Protein AF-A0A352XHI6-F1 (afdb_monomer_lite)

Secondary structure (DSSP, 8-state):
----HHHHHHHHH-S---SS-GGG-TTS-------HHHHHHHHHHHHHSHHHHHTTS-HHHHHHHHHHHHHTSS----TT--

pLDDT: mean 80.75, std 16.29, range [37.09, 96.56]

Foldseek 3Di:
DPPDLLVVLCVLQVDDQDPPQPLPDPPDDDPPDDDPVVVVVSVVVCVVCVCPSPVVGDPSSVVSSVCSVPPPPPDPPPPPPD

Structure (mmCIF, N/CA/C/O backbone):
data_AF-A0A352XHI6-F1
#
_entry.id   AF-A0A352XHI6-F1
#
loop_
_atom_site.group_PDB
_atom_site.id
_atom_site.type_symbol
_atom_site.label_atom_id
_atom_site.label_alt_id
_atom_site.label_comp_id
_atom_site.label_asym_id
_atom_site.label_entity_id
_atom_site.label_seq_id
_atom_site.pdbx_PDB_ins_code
_atom_site.Cartn_x
_atom_site.Cartn_y
_atom_site.Cartn_z
_atom_site.occupancy
_atom_site.B_iso_or_equiv
_atom_site.auth_seq_id
_atom_site.auth_comp_id
_atom_site.auth_asym_id
_atom_site.auth_atom_id
_atom_site.pdbx_PDB_model_num
ATOM 1 N N . MET A 1 1 ? 1.605 16.589 -6.966 1.00 49.25 1 MET A N 1
ATOM 2 C CA . MET A 1 1 ? 0.270 15.987 -6.736 1.00 49.25 1 MET A CA 1
ATOM 3 C C . MET A 1 1 ? -0.154 16.248 -5.294 1.00 49.25 1 MET A C 1
ATOM 5 O O . MET A 1 1 ? 0.725 16.372 -4.453 1.00 49.25 1 MET A O 1
ATOM 9 N N . ASN A 1 2 ? -1.455 16.336 -4.984 1.00 53.53 2 ASN A N 1
ATOM 10 C CA . ASN A 1 2 ? -1.903 16.296 -3.585 1.00 53.53 2 ASN A CA 1
ATOM 11 C C . ASN A 1 2 ? -1.635 14.885 -3.037 1.00 53.53 2 ASN A C 1
ATOM 13 O O . ASN A 1 2 ? -2.284 13.922 -3.448 1.00 53.53 2 ASN A O 1
ATOM 17 N N . THR A 1 3 ? -0.656 14.770 -2.143 1.00 68.19 3 THR A N 1
ATOM 18 C CA . THR A 1 3 ? -0.229 13.542 -1.461 1.00 68.19 3 THR A CA 1
ATOM 19 C C . THR A 1 3 ? -1.245 13.166 -0.388 1.00 68.19 3 THR A C 1
ATOM 21 O O . THR A 1 3 ? -1.037 13.393 0.798 1.00 68.19 3 THR A O 1
ATOM 24 N N . THR A 1 4 ? -2.402 12.659 -0.809 1.00 87.38 4 THR A N 1
ATOM 25 C CA . THR A 1 4 ? -3.397 12.082 0.099 1.00 87.38 4 THR A CA 1
ATOM 26 C C . THR A 1 4 ? -3.139 10.589 0.274 1.00 87.38 4 THR A C 1
ATOM 28 O O . THR A 1 4 ? -2.567 9.939 -0.601 1.00 87.38 4 THR A O 1
ATOM 31 N N . LEU A 1 5 ? -3.612 10.034 1.393 1.00 88.00 5 LEU A N 1
ATOM 32 C CA . LEU A 1 5 ? -3.571 8.593 1.648 1.00 88.00 5 LEU A CA 1
ATOM 33 C C . LEU A 1 5 ? -4.233 7.800 0.510 1.00 88.00 5 LEU A C 1
ATOM 35 O O . LEU A 1 5 ? -3.685 6.800 0.069 1.00 88.00 5 LEU A O 1
ATOM 39 N N . GLU A 1 6 ? -5.382 8.264 0.016 1.00 89.75 6 GLU A N 1
ATOM 40 C CA . GLU A 1 6 ? -6.126 7.591 -1.055 1.00 89.75 6 GLU A CA 1
ATOM 41 C C . GLU A 1 6 ? -5.333 7.534 -2.364 1.00 89.75 6 GLU A C 1
ATOM 43 O O . GLU A 1 6 ? -5.240 6.474 -2.976 1.00 89.75 6 GLU A O 1
ATOM 48 N N . ASN A 1 7 ? -4.717 8.646 -2.774 1.00 89.00 7 ASN A N 1
ATOM 49 C CA . ASN A 1 7 ? -3.916 8.668 -3.996 1.00 89.00 7 ASN A CA 1
ATOM 50 C C . ASN A 1 7 ? -2.681 7.769 -3.869 1.00 89.00 7 ASN A C 1
ATOM 52 O O . ASN A 1 7 ? -2.312 7.098 -4.826 1.00 89.00 7 ASN A O 1
ATOM 56 N N . TRP A 1 8 ? -2.083 7.722 -2.677 1.00 89.62 8 TRP A N 1
ATOM 57 C CA . TRP A 1 8 ? -0.955 6.842 -2.394 1.00 89.62 8 TRP A CA 1
ATOM 58 C C . TRP A 1 8 ? -1.344 5.355 -2.436 1.00 89.62 8 TRP A C 1
ATOM 60 O O . TRP A 1 8 ? -0.625 4.550 -3.018 1.00 89.62 8 TRP A O 1
ATOM 70 N N . ILE A 1 9 ? -2.507 4.988 -1.883 1.00 91.88 9 ILE A N 1
ATOM 71 C CA . ILE A 1 9 ? -3.048 3.620 -1.967 1.00 91.88 9 ILE A CA 1
ATOM 72 C C . ILE A 1 9 ? -3.302 3.235 -3.426 1.00 91.88 9 ILE A C 1
ATOM 74 O O . ILE A 1 9 ? -2.879 2.163 -3.853 1.00 91.88 9 ILE A O 1
ATOM 78 N N . LYS A 1 10 ? -3.966 4.107 -4.194 1.00 91.88 10 LYS A N 1
ATOM 79 C CA . LYS A 1 10 ? -4.244 3.859 -5.614 1.00 91.88 10 LYS A CA 1
ATOM 80 C C . LYS A 1 10 ? -2.960 3.662 -6.399 1.00 91.88 10 LYS A C 1
ATOM 82 O O . LYS A 1 10 ? -2.852 2.681 -7.117 1.00 91.88 10 LYS A O 1
ATOM 87 N N . TYR A 1 11 ? -1.962 4.511 -6.184 1.00 90.38 11 TYR A N 1
ATOM 88 C CA . TYR A 1 11 ? -0.663 4.310 -6.806 1.00 90.38 11 TYR A CA 1
ATOM 89 C C . TYR A 1 11 ? -0.038 2.959 -6.437 1.00 90.38 11 TYR A C 1
ATOM 91 O O . TYR A 1 11 ? 0.534 2.313 -7.282 1.00 90.38 11 TYR A O 1
ATOM 99 N N . ILE A 1 12 ? -0.150 2.457 -5.209 1.00 90.81 12 ILE A N 1
ATOM 100 C CA . ILE A 1 12 ? 0.498 1.173 -4.883 1.00 90.81 12 ILE A CA 1
ATOM 101 C C . ILE A 1 12 ? -0.272 -0.035 -5.431 1.00 90.81 12 ILE A C 1
ATOM 103 O O . ILE A 1 12 ? 0.334 -1.037 -5.808 1.00 90.81 12 ILE A O 1
ATOM 107 N N . PHE A 1 13 ? -1.605 0.008 -5.429 1.00 93.44 13 PHE A N 1
ATOM 108 C CA . PHE A 1 13 ? -2.425 -1.192 -5.637 1.00 93.44 13 PHE A CA 1
ATOM 109 C C . PHE A 1 13 ? -3.280 -1.165 -6.914 1.00 93.44 13 PHE A C 1
ATOM 111 O O . PHE A 1 13 ? -3.742 -2.216 -7.358 1.00 93.44 13 PHE A O 1
ATOM 118 N N . GLU A 1 14 ? -3.481 -0.009 -7.548 1.00 93.25 14 GLU A N 1
ATOM 119 C CA . GLU A 1 14 ? -4.348 0.167 -8.726 1.00 93.25 14 GLU A CA 1
ATOM 120 C C . GLU A 1 14 ? -3.586 0.040 -10.057 1.00 93.25 14 GLU A C 1
ATOM 122 O O . GLU A 1 14 ? -3.900 0.696 -11.047 1.00 93.25 14 GLU A O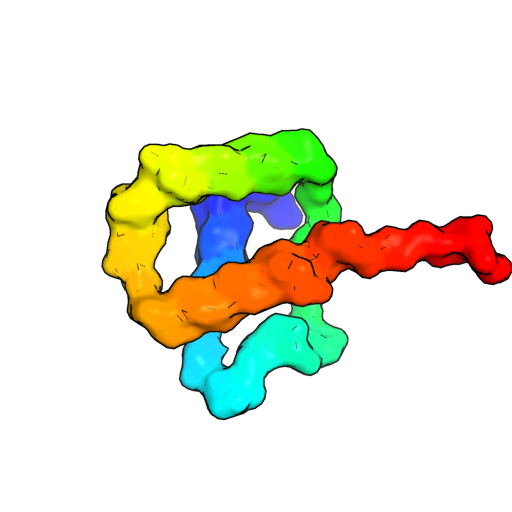 1
ATOM 127 N N . HIS A 1 15 ? -2.600 -0.857 -10.108 1.00 91.06 15 HIS A N 1
ATOM 128 C CA . HIS A 1 15 ? -1.909 -1.206 -11.348 1.00 91.06 15 HIS A CA 1
ATOM 129 C C . HIS A 1 15 ? -2.512 -2.457 -12.008 1.00 91.06 15 HIS A C 1
ATOM 131 O O . HIS A 1 15 ? -2.951 -3.385 -11.313 1.00 91.06 15 HIS A O 1
ATOM 137 N N . PRO A 1 16 ? -2.496 -2.542 -13.352 1.00 91.38 16 PRO A N 1
ATOM 138 C CA . PRO A 1 16 ? -2.766 -3.786 -14.060 1.00 91.38 16 PRO A CA 1
ATOM 139 C C . PRO A 1 16 ? -1.785 -4.891 -13.646 1.00 91.38 16 PRO A C 1
ATOM 141 O O . PRO A 1 16 ? -0.569 -4.697 -13.631 1.00 91.38 16 PRO A O 1
ATOM 144 N N . VAL A 1 17 ? -2.307 -6.082 -13.352 1.00 90.81 17 VAL A N 1
ATOM 145 C CA . VAL A 1 17 ? -1.484 -7.241 -12.987 1.00 90.81 17 VAL A CA 1
ATOM 146 C C . VAL A 1 17 ? -0.949 -7.903 -14.252 1.00 90.81 17 VAL A C 1
ATOM 148 O O . VAL A 1 17 ? -1.675 -8.601 -14.960 1.00 90.81 17 VAL A O 1
ATOM 151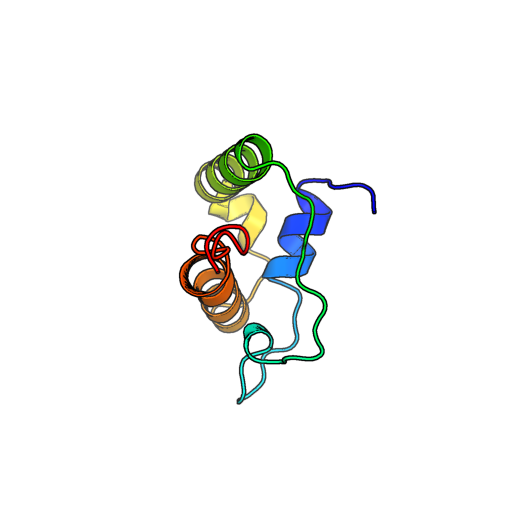 N N . ASN A 1 18 ? 0.345 -7.724 -14.500 1.00 87.56 18 ASN A N 1
ATOM 152 C CA . ASN A 1 18 ? 1.056 -8.324 -15.627 1.00 87.56 18 ASN A CA 1
ATOM 153 C C . ASN A 1 18 ? 2.047 -9.407 -15.170 1.00 87.56 18 ASN A C 1
ATOM 155 O O . ASN A 1 18 ? 2.403 -9.499 -13.993 1.00 87.56 18 ASN A O 1
ATOM 159 N N . LYS A 1 19 ? 2.516 -10.232 -16.123 1.00 85.81 19 LYS A N 1
ATOM 160 C CA . LYS A 1 19 ? 3.542 -11.268 -15.876 1.00 85.81 19 LYS A CA 1
ATOM 161 C C . LYS A 1 19 ? 4.864 -10.664 -15.395 1.00 85.81 19 LYS A C 1
ATOM 163 O O . LYS A 1 19 ? 5.540 -11.271 -14.570 1.00 85.81 19 LYS A O 1
ATOM 168 N N . ILE A 1 20 ? 5.225 -9.502 -15.935 1.00 87.06 20 ILE A N 1
ATOM 169 C CA . ILE A 1 20 ? 6.296 -8.659 -15.407 1.00 87.06 20 ILE A CA 1
ATOM 170 C C . ILE A 1 20 ? 5.609 -7.678 -14.453 1.00 87.06 20 ILE A C 1
ATOM 172 O O . ILE A 1 20 ? 4.742 -6.934 -14.915 1.00 87.06 20 ILE A O 1
ATOM 176 N N . PRO A 1 21 ? 5.903 -7.718 -13.143 1.00 87.88 21 PRO A N 1
ATOM 177 C CA . PRO A 1 21 ? 5.294 -6.788 -12.203 1.00 87.88 21 PRO A CA 1
ATOM 178 C C . PRO A 1 21 ? 5.627 -5.333 -12.540 1.00 87.88 21 PRO A C 1
ATOM 180 O O . PRO A 1 21 ? 6.763 -5.037 -12.906 1.00 87.88 21 PRO A O 1
ATOM 183 N N . TRP A 1 22 ? 4.648 -4.442 -12.378 1.00 86.69 22 TRP A N 1
ATOM 184 C CA . TRP A 1 22 ? 4.754 -3.023 -12.747 1.00 86.69 22 TRP A CA 1
ATOM 185 C C . TRP A 1 22 ? 5.909 -2.304 -12.039 1.00 86.69 22 TRP A C 1
ATOM 187 O O . TRP A 1 22 ? 6.560 -1.453 -12.622 1.00 86.69 22 TRP A O 1
ATOM 197 N N . TYR A 1 23 ? 6.238 -2.705 -10.812 1.00 82.56 23 TYR A N 1
ATOM 198 C CA . TYR A 1 23 ? 7.304 -2.087 -10.021 1.00 82.56 23 TYR A CA 1
ATOM 199 C C . TYR A 1 23 ? 8.731 -2.408 -10.500 1.00 82.56 23 TYR A C 1
ATOM 201 O O . TYR A 1 23 ? 9.696 -1.938 -9.893 1.00 82.56 23 TYR A O 1
ATOM 209 N N . TRP A 1 24 ? 8.878 -3.244 -11.532 1.00 84.19 24 TRP A N 1
ATOM 210 C CA . TRP A 1 24 ? 10.142 -3.453 -12.246 1.00 84.19 24 TRP A CA 1
ATOM 211 C C . TRP A 1 24 ? 10.273 -2.585 -13.494 1.00 84.19 24 TRP A C 1
ATOM 213 O O . TRP A 1 24 ? 11.319 -2.630 -14.144 1.00 84.19 24 TRP A O 1
ATOM 223 N N . ASP A 1 25 ? 9.223 -1.855 -13.861 1.00 79.50 25 ASP A N 1
ATOM 224 C CA . ASP A 1 25 ? 9.276 -0.939 -14.984 1.00 79.50 25 ASP A CA 1
ATOM 225 C C . ASP A 1 25 ? 10.160 0.260 -14.617 1.00 79.50 25 ASP A C 1
ATOM 227 O O . ASP A 1 25 ? 9.929 0.944 -13.621 1.00 79.50 25 ASP A O 1
ATOM 231 N N . ILE A 1 26 ? 11.226 0.457 -15.392 1.00 65.75 26 ILE A N 1
ATOM 232 C CA . ILE A 1 26 ? 12.215 1.520 -15.176 1.00 65.75 26 ILE A CA 1
ATOM 233 C C . ILE A 1 26 ? 11.707 2.886 -15.645 1.00 65.75 26 ILE A C 1
ATOM 235 O O . ILE A 1 26 ? 12.290 3.899 -15.265 1.00 65.75 26 ILE A O 1
ATOM 239 N N . ASP A 1 27 ? 10.654 2.891 -16.466 1.00 71.19 27 ASP A N 1
ATOM 240 C CA . ASP A 1 27 ? 10.011 4.093 -16.990 1.00 71.19 27 ASP A CA 1
ATOM 241 C C . ASP A 1 27 ? 8.800 4.512 -16.133 1.00 71.19 27 ASP A C 1
ATOM 243 O O . ASP A 1 27 ? 8.224 5.577 -16.358 1.00 71.19 27 ASP A O 1
ATOM 247 N N . GLU A 1 28 ? 8.406 3.699 -15.143 1.00 68.25 28 GLU A N 1
ATOM 248 C CA . GLU A 1 28 ? 7.353 4.057 -14.194 1.00 68.25 28 GLU A CA 1
ATOM 249 C C . GLU A 1 28 ? 7.912 5.046 -13.166 1.00 68.25 28 GLU A C 1
ATOM 251 O O . GLU A 1 28 ? 8.795 4.717 -12.365 1.00 68.25 28 GLU A O 1
ATOM 256 N N . ASP A 1 29 ? 7.375 6.267 -13.171 1.00 66.19 29 ASP A N 1
ATOM 257 C CA . ASP A 1 29 ? 7.707 7.270 -12.168 1.00 66.19 29 ASP A CA 1
ATOM 258 C C . ASP A 1 29 ? 7.378 6.707 -10.775 1.00 66.19 29 ASP A C 1
ATOM 260 O O . ASP A 1 29 ? 6.221 6.456 -10.417 1.00 66.19 29 ASP A O 1
ATOM 264 N N . GLY A 1 30 ? 8.419 6.496 -9.966 1.00 67.25 30 GLY A N 1
ATOM 265 C CA . GLY A 1 30 ? 8.265 6.195 -8.549 1.00 67.25 30 GLY A CA 1
ATOM 266 C C . GLY A 1 30 ? 7.389 7.257 -7.879 1.00 67.25 30 GLY A C 1
ATOM 267 O O . GLY A 1 30 ? 7.451 8.433 -8.244 1.00 67.25 30 GLY A O 1
ATOM 268 N N . TRP A 1 31 ? 6.607 6.885 -6.861 1.00 70.75 31 TRP A N 1
ATOM 269 C CA . TRP A 1 31 ? 5.938 7.866 -6.001 1.00 70.75 31 TRP A CA 1
ATOM 270 C C . TRP A 1 31 ? 6.978 8.576 -5.124 1.00 70.75 31 TRP A C 1
ATOM 272 O O . TRP A 1 31 ? 7.108 8.332 -3.923 1.00 70.75 31 TRP A O 1
ATOM 282 N N . GLU A 1 32 ? 7.795 9.415 -5.752 1.00 69.12 32 GLU A N 1
ATOM 283 C CA . GLU A 1 32 ? 8.820 10.202 -5.092 1.00 69.12 32 GLU A CA 1
ATOM 284 C C . GLU A 1 32 ? 8.173 11.417 -4.397 1.00 69.12 32 GLU A C 1
ATOM 286 O O . GLU A 1 32 ? 7.129 11.922 -4.809 1.00 69.12 32 GLU A O 1
ATOM 291 N N . ASP A 1 33 ? 8.788 11.854 -3.294 1.00 69.31 33 ASP A N 1
ATOM 292 C CA . ASP A 1 33 ? 8.446 13.048 -2.497 1.00 69.31 33 ASP A CA 1
ATOM 293 C C . ASP A 1 33 ? 7.409 12.922 -1.358 1.00 69.31 33 ASP A C 1
ATOM 295 O O . ASP A 1 33 ? 6.899 13.935 -0.868 1.00 69.31 33 ASP A O 1
ATOM 299 N N . ILE A 1 34 ? 7.153 11.722 -0.814 1.00 76.69 34 ILE A N 1
ATOM 300 C CA . ILE A 1 34 ? 6.507 11.616 0.512 1.00 76.69 34 ILE A CA 1
ATOM 301 C C . ILE A 1 34 ? 7.560 11.683 1.637 1.00 76.69 34 ILE A C 1
ATOM 303 O O . ILE A 1 34 ? 8.486 10.870 1.665 1.00 76.69 34 ILE A O 1
ATOM 307 N N . PRO A 1 35 ? 7.410 12.582 2.635 1.00 84.94 35 PRO A N 1
ATOM 308 C CA . PRO A 1 35 ? 8.268 12.579 3.817 1.00 84.94 35 PRO A CA 1
ATOM 309 C C . PRO A 1 35 ? 8.192 11.238 4.570 1.00 84.94 35 PRO A C 1
ATOM 311 O O . PRO A 1 35 ? 7.082 10.767 4.823 1.00 84.94 35 PRO A O 1
ATOM 314 N N . PRO A 1 36 ? 9.305 10.667 5.070 1.00 83.81 36 PRO A N 1
ATOM 315 C CA . PRO A 1 36 ? 9.301 9.347 5.719 1.00 83.81 36 PRO A CA 1
ATOM 316 C C . PRO A 1 36 ? 8.263 9.186 6.840 1.00 83.81 36 PRO A C 1
ATOM 318 O O . PRO A 1 36 ? 7.624 8.144 6.974 1.00 83.81 36 PRO A O 1
ATOM 321 N N . LYS A 1 37 ? 8.035 10.248 7.625 1.00 86.38 37 LYS A N 1
ATOM 322 C CA . LYS A 1 37 ? 7.009 10.278 8.680 1.00 86.38 37 LYS A CA 1
ATOM 323 C C . LYS A 1 37 ? 5.594 10.058 8.130 1.00 86.38 37 LYS A C 1
ATOM 325 O O . LYS A 1 37 ? 4.780 9.413 8.783 1.00 86.38 37 LYS A O 1
ATOM 330 N N . VAL A 1 38 ? 5.302 10.608 6.956 1.00 87.62 38 VAL A N 1
ATOM 331 C CA . VAL A 1 38 ? 4.008 10.462 6.283 1.00 87.62 38 VAL A CA 1
ATOM 332 C C . VAL A 1 38 ? 3.871 9.045 5.726 1.00 87.62 38 VAL A C 1
ATOM 334 O O . VAL A 1 38 ? 2.835 8.428 5.947 1.00 87.62 38 VAL A O 1
ATOM 337 N N . THR A 1 39 ? 4.928 8.479 5.133 1.00 85.81 39 THR A N 1
ATOM 338 C CA . THR A 1 39 ? 4.946 7.077 4.675 1.00 85.81 39 THR A CA 1
ATOM 339 C C . THR A 1 39 ? 4.620 6.107 5.812 1.00 85.81 39 THR A C 1
ATOM 341 O O . THR A 1 39 ? 3.743 5.257 5.676 1.00 85.81 39 THR A O 1
ATOM 344 N N . VAL A 1 40 ? 5.259 6.268 6.978 1.00 88.56 40 VAL A N 1
ATOM 345 C CA . VAL A 1 40 ? 4.984 5.431 8.162 1.00 88.56 40 VAL A CA 1
ATOM 346 C C . VAL A 1 40 ? 3.548 5.612 8.661 1.00 88.56 40 VAL A C 1
ATOM 348 O O . VAL A 1 40 ? 2.898 4.631 9.026 1.00 88.56 40 VAL A O 1
ATOM 351 N N . ALA A 1 41 ? 3.027 6.843 8.657 1.00 91.88 41 ALA A N 1
ATOM 352 C CA . ALA A 1 41 ? 1.645 7.110 9.050 1.00 91.88 41 ALA A CA 1
ATOM 353 C C . ALA A 1 41 ? 0.642 6.428 8.104 1.00 91.88 41 ALA A C 1
ATOM 355 O O . ALA A 1 41 ? -0.350 5.863 8.564 1.00 91.88 41 ALA A O 1
ATOM 356 N N . TYR A 1 42 ? 0.912 6.436 6.797 1.00 91.31 42 TYR A N 1
ATOM 357 C CA . TYR A 1 42 ? 0.057 5.795 5.798 1.00 91.31 42 TYR A CA 1
ATOM 358 C C . TYR A 1 42 ? 0.094 4.277 5.907 1.00 91.31 42 TYR A C 1
ATOM 360 O O . TYR A 1 42 ? -0.965 3.660 5.970 1.00 91.31 42 TYR A O 1
ATOM 368 N N . LEU A 1 43 ? 1.281 3.682 6.044 1.00 90.62 43 LEU A N 1
ATOM 369 C CA . LEU A 1 43 ? 1.418 2.244 6.286 1.00 90.62 43 LEU A CA 1
ATOM 370 C C . LEU A 1 43 ? 0.681 1.811 7.550 1.00 90.62 43 LEU A C 1
ATOM 372 O O . LEU A 1 43 ? -0.105 0.869 7.507 1.00 90.62 43 LEU A O 1
ATOM 376 N N . THR A 1 44 ? 0.879 2.535 8.655 1.00 93.31 44 THR A N 1
ATOM 377 C CA . THR A 1 44 ? 0.172 2.261 9.915 1.00 93.31 44 THR A CA 1
ATOM 378 C C . THR A 1 44 ? -1.338 2.247 9.702 1.00 93.31 44 THR A C 1
ATOM 380 O O . THR A 1 44 ? -2.017 1.338 10.171 1.00 93.31 44 THR A O 1
ATOM 383 N N . LYS A 1 45 ? -1.865 3.229 8.964 1.00 92.56 45 LYS A N 1
ATOM 384 C CA . LYS A 1 45 ? -3.299 3.325 8.705 1.00 92.56 45 LYS A CA 1
ATOM 385 C C . LYS A 1 45 ? -3.816 2.206 7.796 1.00 92.56 45 LYS A C 1
ATOM 387 O O . LYS A 1 45 ? -4.847 1.627 8.118 1.00 92.56 45 LYS A O 1
ATOM 392 N N . ILE A 1 46 ? -3.099 1.854 6.724 1.00 92.81 46 ILE A N 1
ATOM 393 C CA . ILE A 1 46 ? -3.478 0.726 5.856 1.00 92.81 46 ILE A CA 1
ATOM 394 C C . ILE A 1 46 ? -3.551 -0.573 6.656 1.00 92.81 46 ILE A C 1
ATOM 396 O O . ILE A 1 46 ? -4.517 -1.311 6.516 1.00 92.81 46 ILE A O 1
ATOM 400 N N . PHE A 1 47 ? -2.561 -0.862 7.502 1.00 91.00 47 PHE A N 1
ATOM 401 C CA . PHE A 1 47 ? -2.558 -2.112 8.264 1.00 91.00 47 PHE A CA 1
ATOM 402 C C . PHE A 1 47 ? -3.571 -2.121 9.416 1.00 91.00 47 PHE A C 1
ATOM 404 O O . PHE A 1 47 ? -4.077 -3.187 9.756 1.00 91.00 47 PHE A O 1
ATOM 411 N N . ALA A 1 48 ? -3.899 -0.962 9.994 1.00 95.19 48 ALA A N 1
ATOM 412 C CA . ALA A 1 48 ? -4.933 -0.848 11.023 1.00 95.19 48 ALA A CA 1
ATOM 413 C C . ALA A 1 48 ? -6.364 -0.971 10.465 1.00 95.19 48 ALA A C 1
ATOM 415 O O . ALA A 1 48 ? -7.250 -1.450 11.167 1.00 95.19 48 ALA A O 1
ATOM 416 N N . GLU A 1 49 ? -6.594 -0.545 9.220 1.00 93.62 49 GLU A N 1
ATOM 417 C CA . GLU A 1 49 ? -7.912 -0.510 8.566 1.00 93.62 49 GLU A CA 1
ATOM 418 C C . GLU A 1 49 ? -7.946 -1.390 7.298 1.00 93.62 49 GLU A C 1
ATOM 420 O O . GLU A 1 49 ? -8.672 -1.098 6.346 1.00 93.62 49 GLU A O 1
ATOM 425 N N . SER A 1 50 ? -7.147 -2.462 7.271 1.00 89.94 50 SER A N 1
ATOM 426 C CA . SER A 1 50 ? -6.845 -3.236 6.057 1.00 89.94 50 SER A CA 1
ATOM 427 C C . SER A 1 50 ? -8.083 -3.779 5.355 1.00 89.94 50 SER A C 1
ATOM 429 O O . SER A 1 50 ? -8.178 -3.676 4.137 1.00 89.94 50 SER A O 1
ATOM 431 N N . GLU A 1 51 ? -9.063 -4.277 6.107 1.00 90.50 51 GLU A N 1
ATOM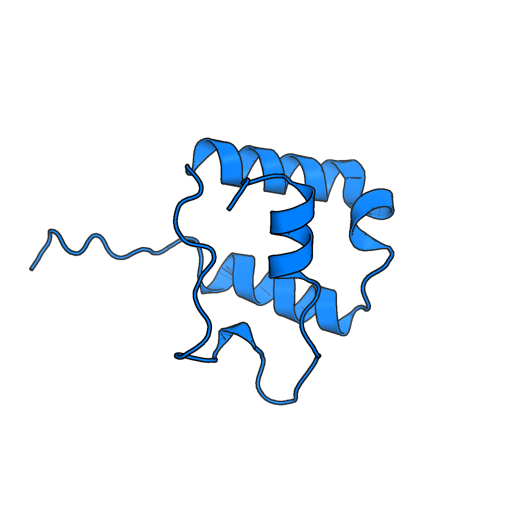 432 C CA . GLU A 1 51 ? -10.334 -4.758 5.558 1.00 90.50 51 GLU A CA 1
ATOM 433 C C . GLU A 1 51 ? -11.064 -3.658 4.776 1.00 90.50 51 GLU A C 1
ATOM 435 O O . GLU A 1 51 ? -11.496 -3.876 3.652 1.00 90.50 51 GLU A O 1
ATOM 440 N N . ASN A 1 52 ? -11.131 -2.439 5.309 1.00 88.56 52 ASN A N 1
ATOM 441 C CA . ASN A 1 52 ? -11.852 -1.350 4.652 1.00 88.56 52 ASN A CA 1
ATOM 442 C C . ASN A 1 52 ? -11.097 -0.796 3.444 1.00 88.56 52 ASN A C 1
ATOM 444 O O . ASN A 1 52 ? -11.717 -0.419 2.449 1.00 88.56 52 ASN A O 1
ATOM 448 N N . VAL A 1 53 ? -9.770 -0.720 3.555 1.00 89.81 53 VAL A N 1
ATOM 449 C CA . VAL A 1 53 ? -8.906 -0.034 2.592 1.00 89.81 53 VAL A CA 1
ATOM 450 C C . VAL A 1 53 ? -8.495 -0.938 1.433 1.00 89.81 53 VAL A C 1
ATOM 452 O O . VAL A 1 53 ? -8.335 -0.455 0.315 1.00 89.81 53 VAL A O 1
ATOM 455 N N . LEU A 1 54 ? -8.310 -2.236 1.686 1.00 92.75 54 LEU A N 1
ATOM 456 C CA . LEU A 1 54 ? -7.719 -3.161 0.720 1.00 92.75 54 LEU A CA 1
ATOM 457 C C . LEU A 1 54 ? -8.721 -4.127 0.076 1.00 92.75 54 LEU A C 1
ATOM 459 O O . LEU A 1 54 ? -8.380 -4.739 -0.931 1.00 92.75 54 LEU A O 1
ATOM 463 N N . GLN A 1 55 ? -9.951 -4.237 0.595 1.00 93.88 55 GLN A N 1
ATOM 464 C CA . GLN A 1 55 ? -10.977 -5.175 0.095 1.00 93.88 55 GLN A CA 1
ATOM 465 C C . GLN A 1 55 ? -11.295 -5.057 -1.400 1.00 93.88 55 GLN A C 1
ATOM 467 O O . GLN A 1 55 ? -11.765 -6.017 -2.005 1.00 93.88 55 GLN A O 1
ATOM 472 N N . SER A 1 56 ? -11.092 -3.881 -1.999 1.00 93.62 56 SER A N 1
ATOM 473 C CA . SER A 1 56 ? -11.383 -3.641 -3.414 1.00 93.62 56 SER A CA 1
ATOM 474 C C . SER A 1 56 ? -10.302 -4.166 -4.358 1.00 93.62 56 SER A C 1
ATOM 476 O O . SER A 1 56 ? -10.524 -4.190 -5.567 1.00 93.62 56 SER A O 1
ATOM 478 N N . TYR A 1 57 ? -9.137 -4.556 -3.836 1.00 96.19 57 TYR A N 1
ATOM 479 C CA . TYR A 1 57 ? -8.015 -5.040 -4.633 1.00 96.19 57 TYR A CA 1
ATOM 480 C C . TYR A 1 57 ? -7.966 -6.565 -4.636 1.00 96.19 57 TYR A C 1
ATOM 482 O O . TYR A 1 57 ? -8.213 -7.226 -3.632 1.00 96.19 57 TYR A O 1
ATOM 490 N N . SER A 1 58 ? -7.609 -7.130 -5.785 1.00 96.56 58 SER A N 1
ATOM 491 C CA . SER A 1 58 ? -7.376 -8.570 -5.907 1.00 96.56 58 SER A CA 1
ATOM 492 C C . SER A 1 58 ? -6.097 -9.004 -5.185 1.00 96.56 58 SER A C 1
ATOM 494 O O . SER A 1 58 ? -5.141 -8.234 -5.087 1.00 96.56 58 SER A O 1
ATOM 496 N N . ASP A 1 59 ? -6.017 -10.278 -4.790 1.00 96.31 59 ASP A N 1
ATOM 497 C CA . ASP A 1 59 ? -4.808 -10.867 -4.189 1.00 96.31 59 ASP A CA 1
ATOM 498 C C . ASP A 1 59 ? -3.546 -10.618 -5.028 1.00 96.31 59 ASP A C 1
ATOM 500 O O . ASP A 1 59 ? -2.460 -10.399 -4.494 1.00 96.31 59 ASP A O 1
ATOM 504 N N . ALA A 1 60 ? -3.676 -10.614 -6.357 1.00 95.69 60 ALA A N 1
ATOM 505 C CA . ALA A 1 60 ? -2.555 -10.376 -7.255 1.00 95.69 60 ALA A CA 1
ATOM 506 C C . ALA A 1 60 ? -2.094 -8.906 -7.255 1.00 95.69 60 ALA A C 1
ATOM 508 O O . ALA A 1 60 ? -0.887 -8.653 -7.283 1.00 95.69 60 ALA A O 1
ATOM 509 N N . GLN A 1 61 ? -3.028 -7.952 -7.172 1.00 95.75 61 GLN A N 1
ATOM 510 C CA . GLN A 1 61 ? -2.712 -6.530 -6.983 1.00 95.75 61 GLN A CA 1
ATOM 511 C C . GLN A 1 61 ? -2.058 -6.294 -5.622 1.00 95.75 61 GLN A C 1
ATOM 513 O O . GLN A 1 61 ? -1.019 -5.641 -5.548 1.00 95.75 61 GLN A O 1
ATOM 518 N N . LEU A 1 62 ? -2.612 -6.889 -4.560 1.00 95.00 62 LEU A N 1
ATOM 519 C CA . LEU A 1 62 ? -2.052 -6.820 -3.212 1.00 95.00 62 LEU A CA 1
ATOM 520 C C . LEU A 1 62 ? -0.629 -7.374 -3.173 1.00 95.00 62 LEU A C 1
ATOM 522 O O . LEU A 1 62 ? 0.273 -6.710 -2.672 1.00 95.00 62 LEU A O 1
ATOM 526 N N . ASN A 1 63 ? -0.398 -8.549 -3.762 1.00 94.19 63 ASN A N 1
ATOM 527 C CA . ASN A 1 63 ? 0.928 -9.151 -3.831 1.00 94.19 63 ASN A CA 1
ATOM 528 C C . ASN A 1 63 ? 1.942 -8.222 -4.522 1.00 94.19 63 ASN A C 1
ATOM 530 O O . ASN A 1 63 ? 3.014 -7.988 -3.971 1.00 94.19 63 ASN A O 1
ATOM 534 N N . GLN A 1 64 ? 1.616 -7.657 -5.691 1.00 92.69 64 GLN A N 1
ATOM 535 C CA . GLN A 1 64 ? 2.545 -6.755 -6.385 1.00 92.69 64 GLN A CA 1
ATOM 536 C C . GLN A 1 64 ? 2.769 -5.437 -5.623 1.00 92.69 64 GLN A C 1
ATOM 538 O O . GLN A 1 64 ? 3.912 -4.998 -5.506 1.00 92.69 64 GLN A O 1
ATOM 543 N N . GLY A 1 65 ? 1.721 -4.847 -5.042 1.00 91.94 65 GLY A N 1
ATOM 544 C CA . GLY A 1 65 ? 1.830 -3.631 -4.231 1.00 91.94 65 GLY A CA 1
ATOM 545 C C . GLY A 1 65 ? 2.661 -3.821 -2.960 1.00 91.94 65 GLY A C 1
ATOM 546 O O . GLY A 1 65 ? 3.503 -2.987 -2.627 1.00 91.94 65 GLY A O 1
ATOM 547 N N . PHE A 1 66 ? 2.507 -4.954 -2.269 1.00 91.81 66 PHE A N 1
ATOM 548 C CA . PHE A 1 66 ? 3.347 -5.273 -1.112 1.00 91.81 66 PHE A CA 1
ATOM 549 C C . PHE A 1 66 ? 4.802 -5.521 -1.501 1.00 91.81 66 PHE A C 1
ATOM 551 O O . PHE A 1 66 ? 5.699 -5.081 -0.780 1.00 91.81 66 PHE A O 1
ATOM 558 N N . TRP A 1 67 ? 5.051 -6.161 -2.647 1.00 90.19 67 TRP A N 1
ATOM 559 C CA . TRP A 1 67 ? 6.408 -6.276 -3.172 1.00 90.19 67 TRP A CA 1
ATOM 560 C C . TRP A 1 67 ? 7.025 -4.904 -3.425 1.00 90.19 67 TRP A C 1
ATOM 562 O O . TRP A 1 67 ? 8.110 -4.665 -2.910 1.00 90.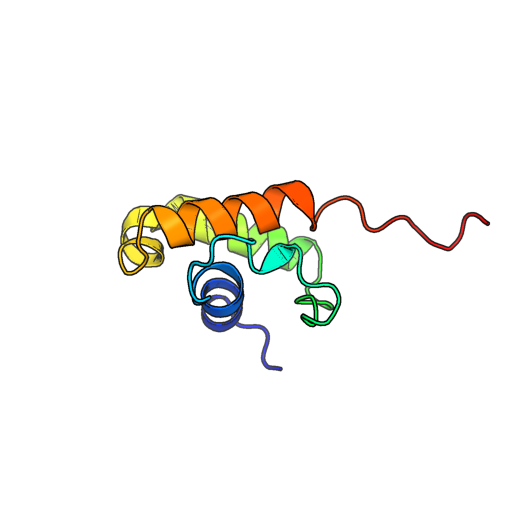19 67 TRP A O 1
ATOM 572 N N . TYR A 1 68 ? 6.320 -3.982 -4.085 1.00 87.12 68 TYR A N 1
ATOM 573 C CA . TYR A 1 68 ? 6.791 -2.606 -4.285 1.00 87.12 68 TYR A CA 1
ATOM 574 C C . TYR A 1 68 ? 7.156 -1.894 -2.969 1.00 87.12 68 TYR A C 1
ATOM 576 O O . TYR A 1 68 ? 8.205 -1.247 -2.862 1.00 87.12 68 TYR A O 1
ATOM 584 N N . LEU A 1 69 ? 6.313 -2.028 -1.941 1.00 85.56 69 LE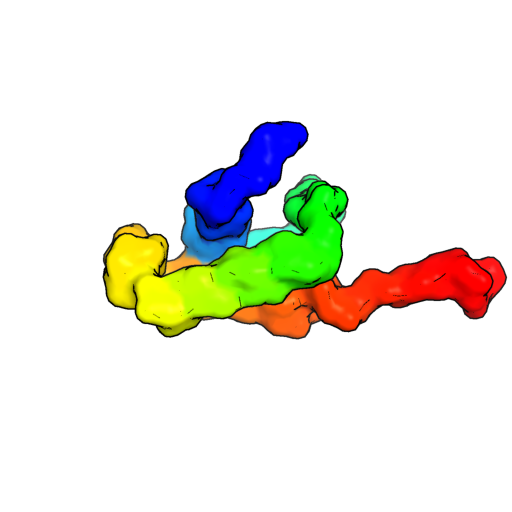U A N 1
ATOM 585 C CA . LEU A 1 69 ? 6.550 -1.424 -0.627 1.00 85.56 69 LEU A CA 1
ATOM 586 C C . LEU A 1 69 ? 7.817 -1.961 0.054 1.00 85.56 69 LEU A C 1
ATOM 588 O O . LEU A 1 69 ? 8.523 -1.201 0.716 1.00 85.56 69 LEU A O 1
ATOM 592 N N . ILE A 1 70 ? 8.110 -3.254 -0.102 1.00 81.19 70 ILE A N 1
ATOM 593 C CA . ILE A 1 70 ? 9.234 -3.923 0.568 1.00 81.19 70 ILE A CA 1
ATOM 594 C C . ILE A 1 70 ? 10.524 -3.835 -0.261 1.00 81.19 70 ILE A C 1
ATOM 596 O O . ILE A 1 70 ? 11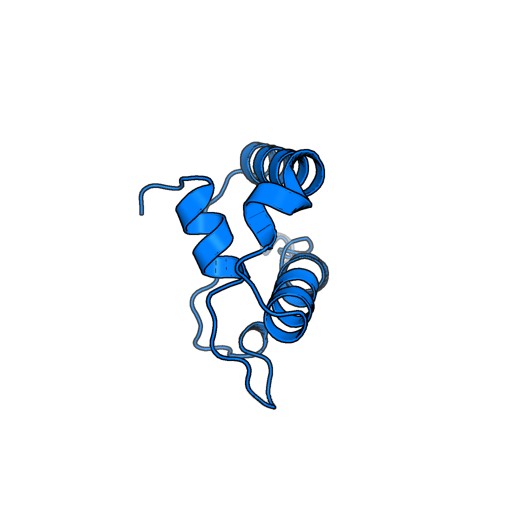.600 -3.682 0.313 1.00 81.19 70 ILE A O 1
ATOM 600 N N . SER A 1 71 ? 10.436 -3.928 -1.592 1.00 73.62 71 SER A N 1
ATOM 601 C CA . SER A 1 71 ? 11.595 -4.010 -2.487 1.00 73.62 71 SER A CA 1
ATOM 602 C C . SER A 1 71 ? 12.172 -2.650 -2.868 1.00 73.62 71 SER A C 1
ATOM 604 O O . SER A 1 71 ? 13.389 -2.531 -2.962 1.00 73.62 71 SER A O 1
ATOM 606 N N . ASN A 1 72 ? 11.327 -1.632 -3.081 1.00 62.59 72 ASN A N 1
ATOM 607 C CA . ASN A 1 72 ? 11.751 -0.391 -3.743 1.00 62.59 72 ASN A CA 1
ATOM 608 C C . ASN A 1 72 ? 11.861 0.821 -2.799 1.00 62.59 72 ASN A C 1
ATOM 610 O O . ASN A 1 72 ? 12.534 1.789 -3.137 1.00 62.59 72 ASN A O 1
ATOM 614 N N . ASN A 1 73 ? 11.243 0.798 -1.610 1.00 54.84 73 ASN A N 1
ATOM 615 C CA . ASN A 1 73 ? 11.000 2.031 -0.840 1.00 54.84 73 ASN A CA 1
ATOM 616 C C . ASN A 1 73 ? 11.882 2.286 0.393 1.00 54.84 73 ASN A C 1
ATOM 618 O O . ASN A 1 73 ? 11.758 3.348 1.003 1.00 54.84 73 ASN A O 1
ATOM 622 N N . TYR A 1 74 ? 12.794 1.383 0.770 1.00 50.59 74 TYR A N 1
ATOM 623 C CA . TYR A 1 74 ? 13.600 1.574 1.994 1.00 50.59 74 TYR A CA 1
ATOM 624 C C . TYR A 1 74 ? 15.113 1.619 1.805 1.00 50.59 74 TYR A C 1
ATOM 626 O O . TYR A 1 74 ? 15.844 1.815 2.774 1.00 50.59 74 TYR A O 1
ATOM 634 N N . SER A 1 75 ? 15.590 1.549 0.566 1.00 48.78 75 SER A N 1
ATOM 635 C CA . SER A 1 75 ? 16.981 1.847 0.235 1.00 48.78 75 SER A CA 1
ATOM 636 C C . SER A 1 75 ? 17.050 2.882 -0.882 1.00 48.78 75 SER A C 1
ATOM 638 O O . SER A 1 75 ? 17.480 2.576 -1.992 1.00 48.78 75 SER A O 1
ATOM 640 N N . LYS A 1 76 ? 16.671 4.136 -0.600 1.00 50.03 76 LYS A N 1
ATOM 641 C CA . LYS A 1 76 ? 17.245 5.231 -1.391 1.00 50.03 76 LYS A CA 1
ATOM 642 C C . LYS A 1 76 ? 18.714 5.278 -0.984 1.00 50.03 76 LYS A C 1
ATOM 644 O O . LYS A 1 76 ? 19.029 5.682 0.135 1.00 50.03 76 LYS A O 1
ATOM 649 N N . ALA A 1 77 ? 19.596 4.749 -1.830 1.00 47.62 77 ALA A N 1
ATOM 650 C CA . ALA A 1 77 ? 21.025 4.931 -1.637 1.00 47.62 77 ALA A CA 1
ATOM 651 C C . ALA A 1 77 ? 21.271 6.442 -1.552 1.00 47.62 77 ALA A C 1
ATOM 653 O O . ALA A 1 77 ? 20.884 7.183 -2.455 1.00 47.62 77 ALA A O 1
ATOM 654 N N . ASP A 1 78 ? 21.843 6.908 -0.442 1.00 43.19 78 ASP A N 1
ATOM 655 C CA . ASP A 1 78 ? 22.284 8.291 -0.333 1.00 43.19 78 ASP A CA 1
ATOM 656 C C . ASP A 1 78 ? 23.383 8.500 -1.378 1.00 43.19 78 ASP A C 1
ATOM 658 O O . ASP A 1 78 ? 24.517 8.051 -1.211 1.00 43.19 78 ASP A O 1
ATOM 662 N N . SER A 1 79 ? 23.040 9.162 -2.481 1.00 47.59 79 SER A N 1
ATOM 663 C CA . SER A 1 79 ? 23.972 9.490 -3.558 1.00 47.59 79 SER A CA 1
ATOM 664 C C . SER A 1 79 ? 25.007 10.549 -3.147 1.00 47.59 79 SER A C 1
ATOM 666 O O . SER A 1 79 ? 25.709 11.070 -4.005 1.00 47.59 79 SER A O 1
ATOM 668 N N . ARG A 1 80 ? 25.118 10.892 -1.854 1.00 42.31 80 ARG A N 1
ATOM 669 C CA . ARG A 1 80 ? 26.173 11.759 -1.304 1.00 42.31 80 ARG A CA 1
ATOM 670 C C . ARG A 1 80 ? 27.460 11.028 -0.906 1.00 42.31 80 ARG A C 1
ATOM 672 O O . ARG A 1 80 ? 28.349 11.673 -0.362 1.00 42.31 80 ARG A O 1
ATOM 679 N N . ASN A 1 81 ? 27.577 9.722 -1.157 1.00 37.09 81 ASN A N 1
ATOM 680 C CA . ASN A 1 81 ? 28.769 8.936 -0.805 1.00 37.09 81 ASN A CA 1
ATOM 681 C C . ASN A 1 81 ? 29.534 8.345 -2.005 1.00 37.09 81 ASN A C 1
ATOM 683 O O . ASN A 1 81 ? 30.143 7.285 -1.863 1.00 37.09 81 ASN A O 1
ATOM 687 N N . TYR A 1 82 ? 29.553 9.034 -3.151 1.00 39.06 82 TYR A N 1
ATOM 688 C CA . TYR A 1 82 ? 30.574 8.834 -4.190 1.00 39.06 82 TYR A CA 1
ATOM 689 C C . TYR A 1 82 ? 31.051 10.174 -4.743 1.00 39.06 82 TYR A C 1
ATOM 691 O O . TYR A 1 82 ? 30.183 10.989 -5.125 1.00 39.06 82 TYR A O 1
#

Radius of gyration: 13.39 Å; chains: 1; bounding box: 42×28×28 Å

Sequence (82 aa):
MNTTLENWIKYIFEHPVNKIPWYWDIDEDGWEDIPPKVTVAYLTKIFAESENVLQSYSDAQLNQGFWYLISNNYSKADSRNY